Protein AF-A0A947J7M8-F1 (afdb_monomer_lite)

pLDDT: mean 96.42, std 4.48, range [67.69, 98.56]

Sequence (48 aa):
MTWLREKVHRFGGVYRAEDLIRRITGKSLDSRHFVAYIVDKFSDIYEL

Radius of g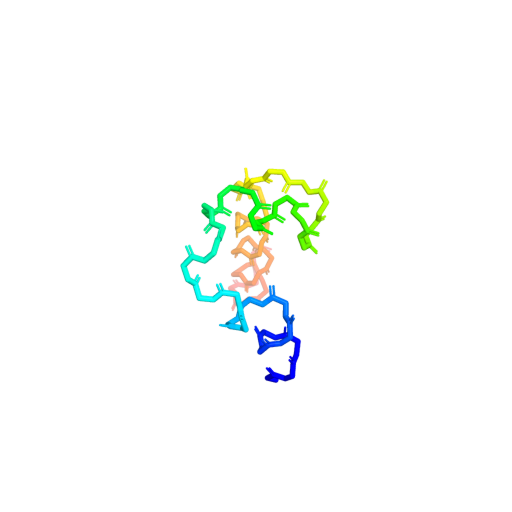yration: 14.52 Å; chains: 1; bounding box: 30×22×35 Å

Structure (mmCIF, N/CA/C/O backbone):
data_AF-A0A947J7M8-F1
#
_entry.id   AF-A0A947J7M8-F1
#
loop_
_atom_site.group_PDB
_atom_site.id
_atom_site.type_symbol
_atom_site.label_atom_id
_atom_site.label_alt_id
_atom_site.label_comp_id
_atom_site.label_asym_id
_atom_site.label_entity_id
_atom_site.label_seq_id
_atom_site.pdbx_PDB_ins_code
_atom_site.Cartn_x
_atom_site.Cartn_y
_atom_site.Cartn_z
_atom_site.occupancy
_atom_site.B_iso_or_equiv
_atom_site.auth_seq_id
_atom_site.auth_comp_id
_atom_site.auth_asym_id
_atom_site.auth_atom_id
_atom_site.pdbx_PDB_model_num
ATOM 1 N N . MET A 1 1 ? 5.447 -14.314 2.575 1.00 67.69 1 MET A N 1
ATOM 2 C CA . MET A 1 1 ? 6.622 -13.648 1.952 1.00 67.69 1 MET A CA 1
ATOM 3 C C . MET A 1 1 ? 6.722 -13.827 0.435 1.00 67.69 1 MET A C 1
ATOM 5 O O . MET A 1 1 ? 7.289 -12.955 -0.213 1.00 67.69 1 MET A O 1
ATOM 9 N N . THR A 1 2 ? 6.188 -14.904 -0.147 1.00 94.12 2 THR A N 1
ATOM 10 C CA . THR A 1 2 ? 6.264 -15.189 -1.595 1.00 94.12 2 THR A CA 1
ATOM 11 C C . THR A 1 2 ? 5.701 -14.061 -2.464 1.00 94.12 2 THR A C 1
ATOM 13 O O . THR A 1 2 ? 6.395 -13.570 -3.349 1.00 94.12 2 THR A O 1
ATOM 16 N N . TRP A 1 3 ? 4.519 -13.537 -2.121 1.00 96.12 3 TRP A N 1
ATOM 17 C CA . TRP A 1 3 ? 3.872 -12.467 -2.887 1.00 96.12 3 TRP A CA 1
ATOM 18 C C . TRP A 1 3 ? 4.724 -11.194 -3.003 1.00 96.12 3 TRP A C 1
ATOM 20 O O . TRP A 1 3 ? 4.897 -10.675 -4.098 1.00 96.12 3 TRP A O 1
ATOM 30 N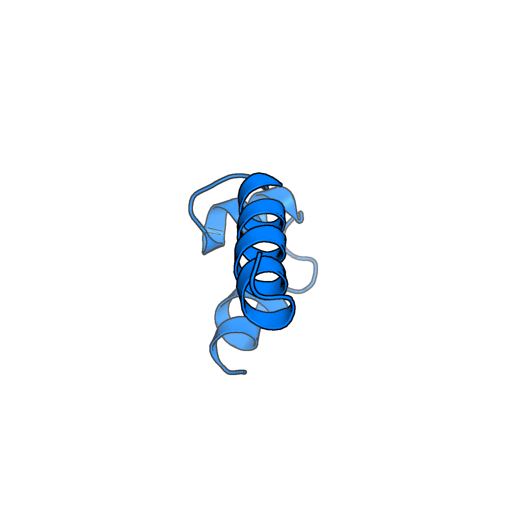 N . LEU A 1 4 ? 5.325 -10.712 -1.907 1.00 96.56 4 LEU A N 1
ATOM 31 C CA . LEU A 1 4 ? 6.166 -9.505 -1.939 1.00 96.56 4 LEU A CA 1
ATOM 32 C C . LEU A 1 4 ? 7.440 -9.713 -2.761 1.00 96.56 4 LEU A C 1
ATOM 34 O O . LEU A 1 4 ? 7.850 -8.814 -3.490 1.00 96.56 4 LEU A O 1
ATOM 38 N N . ARG A 1 5 ? 8.048 -10.905 -2.707 1.00 96.81 5 ARG A N 1
ATOM 39 C CA . ARG A 1 5 ? 9.201 -11.222 -3.563 1.00 96.81 5 ARG A CA 1
ATOM 40 C C . ARG A 1 5 ? 8.810 -11.204 -5.041 1.00 96.81 5 ARG A C 1
ATOM 42 O O . ARG A 1 5 ? 9.516 -10.603 -5.844 1.00 96.81 5 ARG A O 1
ATOM 49 N N . GLU A 1 6 ? 7.675 -11.805 -5.383 1.00 96.50 6 GLU A N 1
ATOM 50 C CA . GLU A 1 6 ? 7.197 -11.941 -6.763 1.00 96.50 6 GLU A CA 1
ATOM 51 C C . GLU A 1 6 ? 6.577 -10.674 -7.352 1.00 96.50 6 GLU A C 1
ATOM 53 O O . GLU A 1 6 ? 6.635 -10.476 -8.564 1.00 96.50 6 GLU A O 1
ATOM 58 N N . LYS A 1 7 ? 5.943 -9.835 -6.533 1.00 97.00 7 LYS A N 1
ATOM 59 C CA . LYS A 1 7 ? 5.222 -8.643 -6.993 1.00 97.00 7 LYS A CA 1
ATOM 60 C C . LYS A 1 7 ? 5.971 -7.346 -6.709 1.00 97.00 7 LYS A C 1
ATOM 62 O O . LYS A 1 7 ? 5.709 -6.367 -7.386 1.00 97.00 7 LYS A O 1
ATOM 67 N N . VAL A 1 8 ? 6.912 -7.317 -5.766 1.00 96.38 8 VAL A N 1
ATOM 68 C CA . VAL A 1 8 ? 7.617 -6.080 -5.389 1.00 96.38 8 VAL A CA 1
ATOM 69 C C . VAL A 1 8 ? 9.126 -6.238 -5.550 1.00 96.38 8 VAL A C 1
ATOM 71 O O . VAL A 1 8 ? 9.717 -5.641 -6.445 1.00 96.38 8 VAL A O 1
ATOM 74 N N . HIS A 1 9 ? 9.764 -7.078 -4.731 1.00 96.19 9 HIS A N 1
ATOM 75 C CA . HIS A 1 9 ? 11.224 -7.064 -4.588 1.00 96.19 9 HIS A CA 1
ATOM 76 C C . HIS A 1 9 ? 11.968 -7.478 -5.863 1.00 96.19 9 HIS A C 1
ATOM 78 O O . HIS A 1 9 ? 13.029 -6.925 -6.141 1.00 96.19 9 HIS A O 1
ATOM 84 N N . ARG A 1 10 ? 11.417 -8.403 -6.668 1.00 96.38 10 ARG A N 1
ATOM 85 C CA . ARG A 1 10 ? 12.049 -8.843 -7.928 1.00 96.38 10 ARG A CA 1
ATOM 86 C C . ARG A 1 10 ? 12.303 -7.713 -8.928 1.00 96.38 10 ARG A C 1
ATOM 88 O O . ARG A 1 10 ? 13.081 -7.907 -9.854 1.00 96.38 10 ARG A O 1
ATOM 95 N N . PHE A 1 11 ? 11.596 -6.590 -8.799 1.00 96.56 11 PHE A N 1
ATOM 96 C CA . PHE A 1 11 ? 11.677 -5.488 -9.750 1.00 96.56 11 PHE A CA 1
ATOM 97 C C . PHE A 1 11 ? 12.778 -4.481 -9.413 1.00 96.56 11 PHE A C 1
ATOM 99 O O . PHE A 1 11 ? 13.162 -3.720 -10.295 1.00 96.56 11 PHE A O 1
ATOM 106 N N . GLY A 1 12 ? 13.316 -4.478 -8.187 1.00 95.44 12 GLY A N 1
ATOM 107 C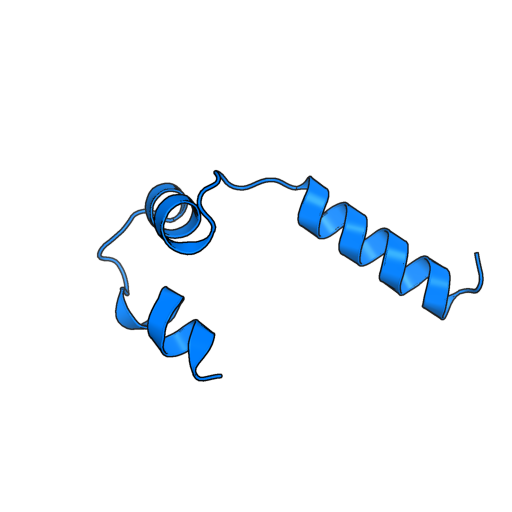 CA . GLY A 1 12 ? 14.369 -3.540 -7.788 1.00 95.44 12 GLY A CA 1
ATOM 108 C C . GLY A 1 12 ? 14.040 -2.093 -8.185 1.00 95.44 12 GLY A C 1
ATOM 109 O O . GLY A 1 12 ? 12.966 -1.592 -7.865 1.00 95.44 12 GLY A O 1
ATOM 110 N N . GLY A 1 13 ? 14.950 -1.445 -8.919 1.00 96.38 13 GLY A N 1
ATOM 111 C CA . GLY A 1 13 ? 14.783 -0.081 -9.443 1.00 96.38 13 GLY A CA 1
ATOM 112 C C . GLY A 1 13 ? 14.238 0.019 -10.875 1.00 96.38 13 GLY A C 1
ATOM 113 O O . GLY A 1 13 ? 14.368 1.074 -11.484 1.00 96.38 13 GLY A O 1
ATOM 114 N N . VAL A 1 14 ? 13.678 -1.057 -11.445 1.00 97.62 14 VAL A N 1
ATOM 115 C CA . VAL A 1 14 ? 13.216 -1.087 -12.851 1.00 97.62 14 VAL A CA 1
ATOM 116 C C . VAL A 1 14 ? 12.019 -0.162 -13.093 1.00 97.62 14 VAL A C 1
ATOM 118 O O . VAL A 1 14 ? 11.887 0.405 -14.174 1.00 97.62 14 VAL A O 1
ATOM 121 N N . TYR A 1 15 ? 11.147 -0.003 -12.097 1.00 97.81 15 TYR A N 1
ATOM 122 C CA . TYR A 1 15 ? 9.943 0.820 -12.190 1.00 97.81 15 TYR A CA 1
ATOM 123 C C . TYR A 1 15 ? 9.987 1.963 -11.183 1.00 97.81 15 TYR A C 1
ATOM 125 O O . TYR A 1 15 ? 10.474 1.795 -10.062 1.00 97.81 15 TYR A O 1
ATOM 133 N N . ARG A 1 16 ? 9.398 3.110 -11.545 1.00 97.81 16 ARG A N 1
ATOM 134 C CA . ARG A 1 16 ? 9.037 4.118 -10.545 1.00 97.81 16 ARG A CA 1
ATOM 135 C C . ARG A 1 16 ? 7.954 3.551 -9.630 1.00 97.81 16 ARG A C 1
ATOM 137 O O . ARG A 1 16 ? 7.174 2.687 -10.029 1.00 97.81 16 ARG A O 1
ATOM 144 N N . ALA A 1 17 ? 7.900 4.056 -8.400 1.00 96.38 17 ALA A N 1
ATOM 145 C CA . ALA A 1 17 ? 6.975 3.554 -7.387 1.00 96.38 17 ALA A CA 1
ATOM 146 C C . ALA A 1 17 ? 5.509 3.593 -7.857 1.00 96.38 17 ALA A C 1
ATOM 148 O O . ALA A 1 17 ? 4.789 2.614 -7.682 1.00 96.38 17 ALA A O 1
ATOM 149 N N . GLU A 1 18 ? 5.084 4.683 -8.502 1.00 97.00 18 GLU A N 1
ATOM 150 C CA . GLU A 1 18 ? 3.716 4.830 -9.014 1.00 97.00 18 GLU A CA 1
ATOM 151 C C . GLU A 1 18 ? 3.370 3.774 -10.077 1.00 97.00 18 GLU A C 1
ATOM 153 O O . GLU A 1 18 ? 2.322 3.128 -9.989 1.00 97.00 18 GLU A O 1
ATOM 158 N N . ASP A 1 19 ? 4.280 3.535 -11.026 1.00 98.00 19 ASP A N 1
ATOM 159 C CA . ASP A 1 19 ? 4.099 2.537 -12.084 1.00 98.00 19 ASP A CA 1
ATOM 160 C C . ASP A 1 19 ? 4.011 1.123 -11.505 1.00 98.00 19 ASP A C 1
ATOM 162 O O . ASP A 1 19 ? 3.158 0.326 -11.908 1.00 98.00 19 ASP A O 1
ATOM 166 N N . LEU A 1 20 ? 4.871 0.807 -10.529 1.00 97.94 20 LEU A N 1
ATOM 167 C CA . LEU A 1 20 ? 4.869 -0.500 -9.880 1.00 97.94 20 LEU A CA 1
ATOM 168 C C . LEU A 1 20 ? 3.574 -0.731 -9.099 1.00 97.94 20 LEU A C 1
ATOM 170 O O . LEU A 1 20 ? 2.976 -1.798 -9.233 1.00 97.94 20 LEU A O 1
ATOM 174 N N . ILE A 1 21 ? 3.120 0.263 -8.329 1.00 97.19 21 ILE A N 1
ATOM 175 C CA . ILE A 1 21 ? 1.861 0.187 -7.579 1.00 97.19 21 ILE A CA 1
ATOM 176 C C . ILE A 1 21 ? 0.705 -0.080 -8.546 1.00 97.19 21 ILE A C 1
ATOM 178 O O . ILE A 1 21 ? 0.006 -1.081 -8.385 1.00 97.19 21 ILE A O 1
ATOM 182 N N . ARG A 1 22 ? 0.568 0.720 -9.612 1.00 97.81 22 ARG A N 1
ATOM 183 C CA . ARG A 1 22 ? -0.498 0.536 -10.608 1.00 97.81 22 ARG A CA 1
ATOM 184 C C . ARG A 1 22 ? -0.427 -0.826 -11.293 1.00 97.81 22 ARG A C 1
ATOM 186 O O . ARG A 1 22 ? -1.464 -1.444 -11.519 1.00 97.81 22 ARG A O 1
ATOM 193 N N . ARG A 1 23 ? 0.777 -1.329 -11.580 1.00 97.25 23 ARG A N 1
ATOM 194 C CA . ARG A 1 23 ? 0.989 -2.652 -12.186 1.00 97.25 23 ARG A CA 1
ATOM 195 C C . ARG A 1 23 ? 0.511 -3.801 -11.296 1.00 97.25 23 ARG A C 1
ATOM 197 O O . ARG A 1 23 ? 0.003 -4.786 -11.828 1.00 97.25 23 ARG A O 1
ATOM 204 N N . ILE A 1 24 ? 0.704 -3.720 -9.977 1.00 97.12 24 ILE A N 1
ATOM 205 C CA . ILE A 1 24 ? 0.441 -4.852 -9.068 1.00 97.12 24 ILE A CA 1
ATOM 206 C C . ILE A 1 24 ? -0.910 -4.779 -8.359 1.00 97.12 24 ILE A C 1
ATOM 208 O O . ILE A 1 24 ? -1.446 -5.825 -8.001 1.00 97.12 24 ILE A O 1
ATOM 212 N N . THR A 1 25 ? -1.460 -3.578 -8.164 1.00 96.06 25 THR A N 1
ATOM 213 C CA . THR A 1 25 ? -2.770 -3.367 -7.522 1.00 96.06 25 THR A CA 1
ATOM 214 C C . THR A 1 25 ? -3.867 -2.991 -8.522 1.00 96.06 25 THR A C 1
ATOM 216 O O . THR A 1 25 ? -5.048 -3.034 -8.183 1.00 96.06 25 THR A O 1
ATOM 219 N N . GLY A 1 26 ? -3.498 -2.596 -9.747 1.00 97.19 26 GLY A N 1
ATOM 220 C CA . GLY A 1 26 ? -4.418 -2.078 -10.762 1.00 97.19 26 GLY A CA 1
ATOM 221 C C . GLY A 1 26 ? -4.833 -0.616 -10.556 1.00 97.19 26 GLY A C 1
ATOM 222 O O . GLY A 1 26 ? -5.604 -0.091 -11.358 1.00 97.19 26 GLY A O 1
ATOM 223 N N . LYS A 1 27 ? -4.355 0.057 -9.499 1.00 96.31 27 LYS A N 1
ATOM 224 C CA . LYS A 1 27 ? -4.760 1.422 -9.116 1.00 96.31 27 LYS A CA 1
ATOM 225 C C . LYS A 1 27 ? -3.552 2.255 -8.684 1.00 96.31 27 LYS A C 1
ATOM 227 O O . LYS A 1 27 ? -2.536 1.701 -8.281 1.00 96.31 27 LYS A O 1
ATOM 232 N N . SER A 1 28 ? -3.657 3.581 -8.756 1.00 97.25 28 SER A N 1
ATOM 233 C CA . SER A 1 28 ? -2.653 4.484 -8.170 1.00 97.25 28 SER A CA 1
ATOM 234 C C . SER A 1 28 ? -2.664 4.412 -6.636 1.00 97.25 28 SER A C 1
ATOM 236 O O . SER A 1 28 ? -3.597 3.868 -6.042 1.00 97.25 28 SER A O 1
ATOM 238 N N . LEU A 1 29 ? -1.624 4.956 -5.995 1.00 96.25 29 LEU A N 1
ATOM 239 C CA . LEU A 1 29 ? -1.547 5.041 -4.535 1.00 96.25 29 LEU A CA 1
ATOM 240 C C . LEU A 1 29 ? -2.757 5.798 -3.971 1.00 96.25 29 LEU A C 1
ATOM 242 O O . LEU A 1 29 ? -3.109 6.871 -4.456 1.00 96.25 29 LEU A O 1
ATOM 246 N N . ASP A 1 30 ? -3.358 5.239 -2.925 1.00 96.25 30 ASP A N 1
ATOM 247 C CA . ASP A 1 30 ? -4.570 5.768 -2.313 1.00 96.25 30 ASP A CA 1
ATOM 248 C C . ASP A 1 30 ? -4.513 5.602 -0.791 1.00 96.25 30 ASP A C 1
ATOM 250 O O . ASP A 1 30 ? -4.455 4.483 -0.270 1.00 96.25 30 ASP A O 1
ATOM 254 N N . SER A 1 31 ? -4.524 6.726 -0.071 1.00 97.62 31 SER A N 1
ATOM 255 C CA . SER A 1 31 ? -4.424 6.762 1.391 1.00 97.62 31 SER A CA 1
ATOM 256 C C . SER A 1 31 ? -5.630 6.138 2.091 1.00 97.62 31 SER A C 1
ATOM 258 O O . SER A 1 31 ? -5.503 5.702 3.237 1.00 97.62 31 SER A O 1
ATOM 260 N N . ARG A 1 32 ? -6.780 6.021 1.412 1.00 98.19 32 ARG A N 1
ATOM 261 C CA . ARG A 1 32 ? -8.006 5.445 1.986 1.00 98.19 32 ARG A CA 1
ATOM 262 C C . ARG A 1 32 ? -7.809 4.011 2.461 1.00 98.19 32 ARG A C 1
ATOM 264 O O . ARG A 1 32 ? -8.397 3.630 3.464 1.00 98.19 32 ARG A O 1
ATOM 271 N N . HIS A 1 33 ? -6.953 3.236 1.792 1.00 97.38 33 HIS A N 1
ATOM 272 C CA . HIS A 1 33 ? -6.632 1.869 2.213 1.00 97.38 33 HIS A CA 1
ATOM 273 C C . HIS A 1 33 ? -5.949 1.831 3.582 1.00 97.38 33 HIS A C 1
ATOM 275 O O . HIS A 1 33 ? -6.284 0.993 4.414 1.00 97.38 33 HIS A O 1
ATOM 281 N N . PHE A 1 34 ? -5.016 2.755 3.825 1.00 98.12 34 PHE A N 1
ATOM 282 C CA . PHE A 1 34 ? -4.322 2.840 5.105 1.00 98.12 34 PHE A CA 1
ATOM 283 C C . PHE A 1 34 ? -5.245 3.366 6.205 1.00 98.12 34 PHE A C 1
ATOM 285 O O . PHE A 1 34 ? -5.288 2.787 7.284 1.00 98.12 34 PHE A O 1
ATOM 292 N N . VAL A 1 35 ? -6.030 4.410 5.919 1.00 98.56 35 VAL A N 1
ATOM 293 C CA . VAL A 1 35 ? -7.002 4.954 6.881 1.00 98.56 35 VAL A CA 1
ATOM 294 C C . VAL A 1 35 ? -8.021 3.890 7.283 1.00 98.56 35 VAL A C 1
ATOM 296 O O . VAL A 1 35 ? -8.232 3.691 8.473 1.00 98.56 35 VAL A O 1
ATOM 299 N N . ALA A 1 36 ? -8.592 3.164 6.317 1.00 98.56 36 ALA A N 1
ATOM 300 C CA . ALA A 1 36 ? -9.540 2.089 6.596 1.00 98.56 36 ALA A CA 1
ATOM 301 C C . ALA A 1 36 ? -8.923 0.997 7.483 1.00 98.56 36 ALA A C 1
ATOM 303 O O . ALA A 1 36 ? -9.545 0.600 8.460 1.00 98.56 36 ALA A O 1
ATOM 304 N N . TYR A 1 37 ? -7.687 0.569 7.196 1.00 98.50 37 TYR A N 1
ATOM 305 C CA . TYR A 1 37 ? -6.968 -0.404 8.026 1.00 98.50 37 TYR A CA 1
ATOM 306 C C . TYR A 1 37 ? -6.774 0.076 9.470 1.00 98.50 37 TYR A C 1
ATOM 308 O O . TYR A 1 37 ? -6.954 -0.700 10.402 1.00 98.50 37 TYR A O 1
ATOM 316 N N . ILE A 1 38 ? -6.382 1.339 9.661 1.00 98.50 38 ILE A N 1
ATOM 317 C CA . ILE A 1 38 ? -6.162 1.902 10.997 1.00 98.50 38 ILE A CA 1
ATOM 318 C C . ILE A 1 38 ? -7.483 2.019 11.755 1.00 98.50 38 ILE A C 1
ATOM 320 O O . ILE A 1 38 ? -7.537 1.604 12.906 1.00 98.50 38 ILE A O 1
ATOM 324 N N . VAL A 1 39 ? -8.535 2.542 11.121 1.00 98.38 39 VAL A N 1
ATOM 325 C CA . VAL A 1 39 ? -9.861 2.653 11.746 1.00 98.38 39 VAL A CA 1
ATOM 326 C C . VAL A 1 39 ? -10.355 1.277 12.180 1.00 98.38 39 VAL A C 1
ATOM 328 O O . VAL A 1 39 ? -10.627 1.092 13.355 1.00 98.38 39 VAL A O 1
ATOM 331 N N . ASP A 1 40 ? -10.372 0.303 11.270 1.00 98.50 40 ASP A N 1
ATOM 332 C CA . ASP A 1 40 ? -10.824 -1.065 11.550 1.00 98.50 40 ASP A CA 1
ATOM 333 C C . ASP A 1 40 ? -10.036 -1.703 12.703 1.00 98.50 40 ASP A C 1
ATOM 335 O O 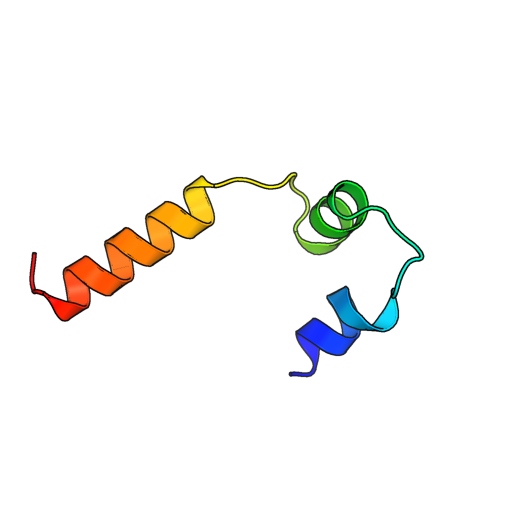. ASP A 1 40 ? -10.599 -2.105 13.719 1.00 98.50 40 ASP A O 1
ATOM 339 N N . LYS A 1 41 ? -8.702 -1.687 12.605 1.00 98.50 41 LYS A N 1
ATOM 340 C CA . LYS A 1 41 ? -7.823 -2.291 13.610 1.00 98.50 41 LYS A CA 1
ATOM 341 C C . LYS A 1 41 ? -7.977 -1.665 14.991 1.00 98.50 41 LYS A C 1
ATOM 343 O O . LYS A 1 41 ? -7.927 -2.374 15.990 1.00 98.50 41 LYS A O 1
ATOM 348 N N . PHE A 1 42 ? -8.040 -0.340 15.071 1.00 98.25 42 PHE A N 1
ATOM 349 C CA . PHE A 1 42 ? -8.047 0.335 16.364 1.00 98.25 42 PHE A CA 1
ATOM 350 C C . PHE A 1 42 ? -9.448 0.463 16.959 1.00 98.25 42 PHE A C 1
ATOM 352 O O . PHE A 1 42 ? -9.545 0.500 18.181 1.00 98.25 42 PHE A O 1
ATOM 359 N N . SER A 1 43 ? -10.508 0.445 16.146 1.00 98.38 43 SER A N 1
ATOM 360 C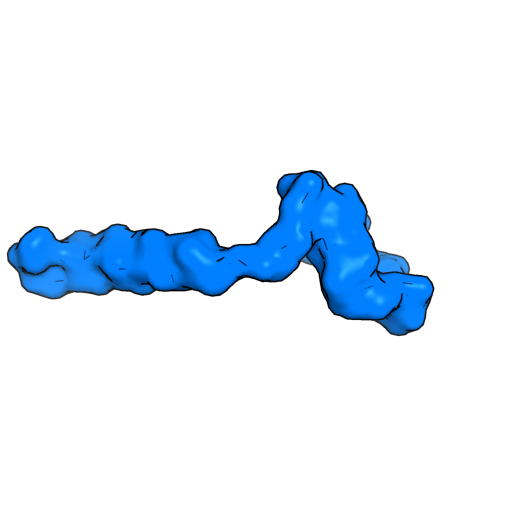 CA . SER A 1 43 ? -11.871 0.234 16.643 1.00 98.38 43 SER A CA 1
ATOM 361 C C . SER A 1 43 ? -12.013 -1.138 17.300 1.00 98.38 43 SER A C 1
ATOM 363 O O . SER A 1 43 ? -12.582 -1.217 18.380 1.00 98.38 43 SER A O 1
ATOM 365 N N . ASP A 1 44 ? -11.422 -2.186 16.715 1.00 98.00 44 ASP A N 1
ATOM 366 C CA . ASP A 1 44 ? -11.413 -3.532 17.305 1.00 98.00 44 ASP A CA 1
ATOM 367 C C . ASP A 1 44 ? -10.601 -3.589 18.615 1.00 98.00 44 ASP A C 1
ATOM 369 O O . ASP A 1 44 ? -11.081 -4.073 19.633 1.00 98.00 44 ASP A O 1
ATOM 373 N N . ILE A 1 45 ? -9.388 -3.0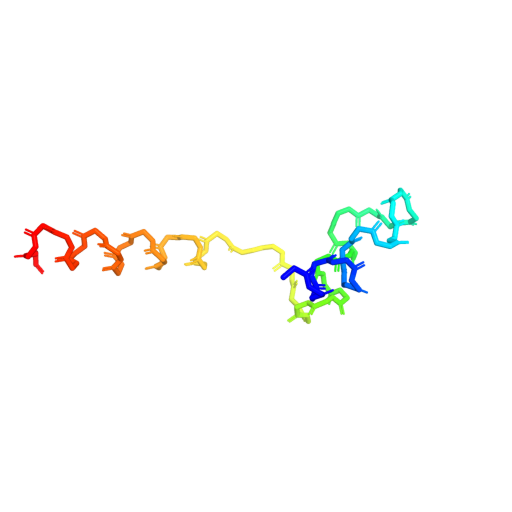18 18.637 1.00 98.25 45 ILE A N 1
ATOM 374 C CA . ILE A 1 45 ? -8.517 -3.033 19.832 1.00 98.25 45 ILE A CA 1
ATOM 375 C C . ILE A 1 45 ? -9.104 -2.241 21.009 1.00 98.25 45 ILE A C 1
ATOM 377 O O . ILE A 1 45 ? -8.893 -2.621 22.161 1.00 98.25 45 ILE A O 1
ATOM 381 N N . TYR A 1 46 ? -9.748 -1.106 20.733 1.00 98.19 46 TYR A N 1
ATOM 382 C CA . TYR A 1 46 ? -10.242 -0.193 21.767 1.00 98.19 46 TYR A CA 1
ATOM 383 C C . TYR A 1 46 ? -11.756 -0.275 21.989 1.00 98.19 46 TYR A C 1
ATOM 385 O O . TYR A 1 46 ? -12.271 0.522 22.770 1.00 98.19 46 TYR A O 1
ATOM 393 N N . GLU A 1 47 ? -12.439 -1.221 21.336 1.00 93.44 47 GLU A N 1
ATOM 394 C CA . GLU A 1 47 ? -13.890 -1.438 21.432 1.00 93.44 47 GLU A CA 1
ATOM 395 C C . GLU A 1 47 ? -14.704 -0.140 21.220 1.00 93.44 47 GLU A C 1
ATOM 397 O O . GLU A 1 47 ? -15.582 0.202 22.016 1.00 93.44 47 GLU A O 1
ATOM 402 N N . LEU A 1 48 ? -14.369 0.609 20.157 1.00 89.31 48 LEU A N 1
ATOM 403 C CA . LEU A 1 48 ? -15.008 1.889 19.792 1.00 89.31 48 LEU A CA 1
ATOM 404 C C . LEU A 1 48 ? -16.282 1.725 18.957 1.00 89.31 48 LEU A C 1
ATOM 406 O O . LEU A 1 48 ? -16.295 0.852 18.059 1.00 89.31 48 LEU A O 1
#

Foldseek 3Di:
DVCCVVLPVVCPPVDDPQVSCCVRVVDGDDCVVVVVVCCVVVCVVVVD

Secondary structure (DSSP, 8-state):
-HHHHHHTGGGTTSS-HHHHHHHHHSS---THHHHHHHHHHHHHHHT-